Protein AF-A0A433QZW6-F1 (afdb_monomer_lite)

Foldseek 3Di:
DDDPLPDADDDPDPPDDGDHPCNDPVNVVPCPDDDDDPDDPVCVVCCVPCVPVVVLVVCVSVPNDDPVSVVVVVVVPDPDDDPPVVVVVVVVVVD

Radius of gyration: 19.97 Å; chains: 1; bounding box: 53×36×39 Å

Organism: NCBI:txid994334

Secondary structure (DSSP, 8-state):
---TTSPPPPP-STTPPPPPGGGSHHHHHH-------SS-HHHHHHHHHHHHHHHHHHHHHTT---HHHHHHHHHTTSPPPPPPHHHHHHHHTT-

Sequence (95 aa):
MGDFYQLPPVVVEQDSRGIYAFQAILWAASIHLTFVLKEYLLSLLLIAIFVDFIQILNKLHVGQVTKKTEDIMKSLKHPLALPDQRIILSFFESI

pLDDT: mean 78.22, std 14.96, range [45.16, 95.56]

Structure (mmCIF, N/CA/C/O backbone):
data_AF-A0A433QZW6-F1
#
_entry.id   AF-A0A433QZW6-F1
#
loop_
_atom_site.group_PDB
_atom_site.id
_atom_site.type_symbol
_atom_site.label_atom_id
_atom_site.label_alt_id
_atom_site.label_comp_id
_atom_site.label_asym_id
_atom_site.label_entity_id
_atom_site.label_seq_id
_atom_site.pdbx_PDB_ins_code
_atom_site.Cartn_x
_atom_site.Cartn_y
_atom_site.Cartn_z
_atom_site.occupancy
_atom_site.B_iso_or_equiv
_atom_site.auth_seq_id
_atom_site.auth_comp_id
_atom_site.auth_asym_id
_atom_site.auth_atom_id
_atom_site.pdbx_PDB_model_num
ATOM 1 N N . MET A 1 1 ? -2.941 6.498 -14.825 1.00 82.75 1 MET A N 1
ATOM 2 C CA . MET A 1 1 ? -2.812 6.756 -13.372 1.00 82.75 1 MET A CA 1
ATOM 3 C C . MET A 1 1 ? -3.185 5.486 -12.633 1.00 82.75 1 MET A C 1
ATOM 5 O O . MET A 1 1 ? -4.030 4.756 -13.132 1.00 82.75 1 MET A O 1
ATOM 9 N N . GLY A 1 2 ? -2.540 5.206 -11.507 1.00 89.62 2 GLY A N 1
ATOM 10 C CA . GLY A 1 2 ? -2.758 3.996 -10.718 1.00 89.62 2 GLY A CA 1
ATOM 11 C C . GLY A 1 2 ? -2.003 4.076 -9.396 1.00 89.62 2 GLY A C 1
ATOM 12 O O . GLY A 1 2 ? -1.336 5.077 -9.131 1.00 89.62 2 GLY A O 1
ATOM 13 N N . ASP A 1 3 ? -2.113 3.024 -8.595 1.00 91.62 3 ASP A N 1
ATOM 14 C CA . ASP A 1 3 ? -1.535 2.934 -7.259 1.00 91.62 3 ASP A CA 1
ATOM 15 C C . ASP A 1 3 ? -0.838 1.576 -7.087 1.00 91.62 3 ASP A C 1
ATOM 17 O O . ASP A 1 3 ? -1.475 0.525 -7.130 1.00 91.62 3 ASP A O 1
ATOM 21 N N . PHE A 1 4 ? 0.485 1.605 -6.924 1.00 93.25 4 PHE A N 1
ATOM 22 C CA . PHE A 1 4 ? 1.317 0.401 -6.844 1.00 93.25 4 PHE A CA 1
ATOM 23 C C . PHE A 1 4 ? 1.281 -0.294 -5.478 1.00 93.25 4 PHE A C 1
ATOM 25 O O . PHE A 1 4 ? 1.826 -1.386 -5.359 1.00 93.25 4 PHE A O 1
ATOM 32 N N . TYR A 1 5 ? 0.633 0.294 -4.470 1.00 90.25 5 TYR A N 1
ATOM 33 C CA . TYR A 1 5 ? 0.354 -0.386 -3.201 1.00 90.25 5 TYR A CA 1
ATOM 34 C C . TYR A 1 5 ? -0.893 -1.280 -3.267 1.00 90.25 5 TYR A C 1
ATOM 36 O O . TYR A 1 5 ? -1.206 -1.972 -2.299 1.00 90.25 5 TYR A O 1
ATOM 44 N N . GLN A 1 6 ? -1.628 -1.256 -4.383 1.00 90.62 6 GLN A N 1
ATOM 45 C CA . GLN A 1 6 ? -2.749 -2.162 -4.619 1.00 90.62 6 GLN A CA 1
ATOM 46 C C . GLN A 1 6 ? -2.238 -3.526 -5.105 1.00 90.62 6 GLN A C 1
ATOM 48 O O . GLN A 1 6 ? -1.184 -4.004 -4.687 1.00 90.62 6 GLN A O 1
ATOM 53 N N . LEU A 1 7 ? -3.005 -4.209 -5.953 1.00 92.00 7 LEU A N 1
ATOM 54 C CA . LEU A 1 7 ? -2.639 -5.545 -6.398 1.00 92.00 7 LEU A CA 1
ATOM 55 C C . LEU A 1 7 ? -1.391 -5.512 -7.303 1.00 92.00 7 LEU A C 1
ATOM 57 O O . LEU A 1 7 ? -1.327 -4.694 -8.227 1.00 92.00 7 LEU A O 1
ATOM 61 N N . PRO A 1 8 ? -0.421 -6.421 -7.081 1.00 92.44 8 PRO A N 1
ATOM 62 C CA . PRO A 1 8 ? 0.689 -6.627 -8.003 1.00 92.44 8 PRO A CA 1
ATOM 63 C C . PRO A 1 8 ? 0.202 -7.227 -9.334 1.00 92.44 8 PRO A C 1
ATOM 65 O O . PRO A 1 8 ? -0.929 -7.719 -9.423 1.00 92.44 8 PRO A O 1
ATOM 68 N N . PRO A 1 9 ? 1.055 -7.247 -10.376 1.00 91.44 9 PRO A N 1
ATOM 69 C CA . PRO A 1 9 ? 0.763 -7.993 -11.596 1.00 91.44 9 PRO A CA 1
ATOM 70 C C . PRO A 1 9 ? 0.503 -9.476 -11.296 1.00 91.44 9 PRO A C 1
ATOM 72 O O . PRO A 1 9 ? 1.192 -10.093 -10.481 1.00 91.44 9 PRO A O 1
ATOM 75 N N . VAL A 1 10 ? -0.474 -10.054 -11.997 1.00 91.75 10 VAL A N 1
ATOM 76 C CA . VAL A 1 10 ? -0.752 -11.493 -11.935 1.00 91.75 10 VAL A CA 1
ATOM 77 C C . VAL A 1 10 ? 0.387 -12.246 -12.616 1.00 91.75 10 VAL A C 1
ATOM 79 O O . VAL A 1 10 ? 0.714 -11.984 -13.773 1.00 91.75 10 VAL A O 1
ATOM 82 N N . VAL A 1 11 ? 0.984 -13.189 -11.894 1.00 90.94 11 VAL A N 1
ATOM 83 C CA . VAL A 1 11 ? 2.073 -14.035 -12.381 1.00 90.94 11 VAL A CA 1
ATOM 84 C C . VAL A 1 11 ? 1.490 -15.358 -12.873 1.00 90.94 11 VAL A C 1
ATOM 86 O O . VAL A 1 11 ? 0.878 -16.084 -12.095 1.00 90.94 11 VAL A O 1
ATOM 89 N N . VAL A 1 12 ? 1.653 -15.654 -14.165 1.00 84.19 12 VAL A N 1
ATOM 90 C CA . VAL A 1 12 ? 1.086 -16.860 -14.802 1.00 84.19 12 VAL A CA 1
ATOM 91 C C . VAL A 1 12 ? 2.051 -18.051 -14.734 1.00 84.19 12 VAL A C 1
ATOM 93 O O . VAL A 1 12 ? 1.614 -19.196 -14.659 1.00 84.19 12 VAL A O 1
ATOM 96 N N . GLU A 1 13 ? 3.361 -17.799 -14.708 1.00 87.69 13 GLU A N 1
ATOM 97 C CA . GLU A 1 13 ? 4.397 -18.835 -14.633 1.00 87.69 13 GLU A CA 1
ATOM 98 C C . GLU A 1 13 ? 4.914 -18.992 -13.198 1.00 87.69 13 GLU A C 1
ATOM 100 O O . GLU A 1 13 ? 5.360 -18.012 -12.597 1.00 87.69 13 GLU A O 1
ATOM 105 N N . GLN A 1 14 ? 4.897 -20.224 -12.672 1.00 72.19 14 GLN A N 1
ATOM 106 C CA . GLN A 1 14 ? 5.177 -20.534 -11.258 1.00 72.19 14 GLN A CA 1
ATOM 107 C C . GLN A 1 14 ? 6.565 -20.088 -10.758 1.00 72.19 14 GLN A C 1
ATOM 109 O O . GLN A 1 14 ? 6.701 -19.821 -9.567 1.00 72.19 14 GLN A O 1
ATOM 114 N N . ASP A 1 15 ? 7.550 -19.934 -11.649 1.00 71.94 15 ASP A N 1
ATOM 115 C CA . ASP A 1 15 ? 8.928 -19.550 -11.298 1.00 71.94 15 ASP A CA 1
ATOM 116 C C . ASP A 1 15 ? 9.310 -18.118 -11.711 1.00 71.94 15 ASP A C 1
ATOM 118 O O . ASP A 1 15 ? 10.451 -17.686 -11.523 1.00 71.94 15 ASP A O 1
ATOM 122 N N . SER A 1 16 ? 8.370 -17.343 -12.259 1.00 77.56 16 SER A N 1
ATOM 123 C CA . SER A 1 16 ? 8.633 -15.949 -12.626 1.00 77.56 16 SER A CA 1
ATOM 124 C C . SER A 1 16 ? 8.305 -14.994 -11.475 1.00 77.56 16 SER A C 1
ATOM 126 O O . SER A 1 16 ? 7.373 -15.196 -10.69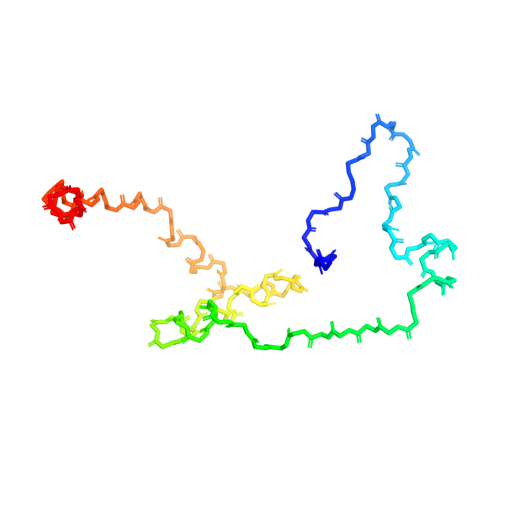7 1.00 77.56 16 SER A O 1
ATOM 128 N N . ARG A 1 17 ? 9.079 -13.913 -11.342 1.00 80.75 17 ARG A N 1
ATOM 129 C CA . ARG A 1 17 ? 8.720 -12.806 -10.447 1.00 80.75 17 ARG A CA 1
ATOM 130 C C . ARG A 1 17 ? 7.859 -11.826 -11.231 1.00 80.75 17 ARG A C 1
ATOM 132 O O . ARG A 1 17 ? 8.258 -11.399 -12.310 1.00 80.75 17 ARG A O 1
ATOM 139 N N . GLY A 1 18 ? 6.714 -11.437 -10.675 1.00 83.50 18 GLY A N 1
ATOM 140 C CA . GLY A 1 18 ? 5.913 -10.350 -11.229 1.00 83.50 18 GLY A CA 1
ATOM 141 C C . GLY A 1 18 ? 6.730 -9.060 -11.259 1.00 83.50 18 GLY A C 1
ATOM 142 O O . GLY A 1 18 ? 7.221 -8.615 -10.223 1.00 83.50 18 GLY A O 1
ATOM 143 N N . ILE A 1 19 ? 6.901 -8.485 -12.448 1.00 89.38 19 ILE A N 1
ATOM 144 C CA . ILE A 1 19 ? 7.618 -7.223 -12.646 1.00 89.38 19 ILE A CA 1
ATOM 145 C C . ILE A 1 19 ? 6.586 -6.099 -12.670 1.00 89.38 19 ILE A C 1
ATOM 147 O O . ILE A 1 19 ? 5.671 -6.103 -13.493 1.00 89.38 19 ILE A O 1
ATOM 151 N N . TYR A 1 20 ? 6.727 -5.124 -11.777 1.00 93.44 20 TYR A N 1
ATOM 152 C CA . TYR A 1 20 ? 5.875 -3.940 -11.784 1.00 93.44 20 TYR A CA 1
ATOM 153 C C . TYR A 1 20 ? 6.167 -3.058 -12.999 1.00 93.44 20 TYR A C 1
ATOM 155 O O . TYR A 1 20 ? 7.309 -2.933 -13.440 1.00 93.44 20 TYR A O 1
ATOM 163 N N . ALA A 1 21 ? 5.144 -2.356 -13.492 1.00 92.88 21 ALA A N 1
ATOM 164 C CA . ALA A 1 21 ? 5.270 -1.486 -14.662 1.00 92.88 21 ALA A CA 1
ATOM 165 C C . ALA A 1 21 ? 6.380 -0.427 -14.514 1.00 92.88 21 ALA A C 1
ATOM 167 O O . ALA A 1 21 ? 7.114 -0.177 -15.467 1.00 92.88 21 ALA A O 1
ATOM 168 N N . PHE A 1 22 ? 6.562 0.135 -13.312 1.00 93.06 22 PHE A N 1
ATOM 169 C CA . PHE A 1 22 ? 7.597 1.141 -13.044 1.00 93.06 22 PHE A CA 1
ATOM 170 C C . PHE A 1 22 ? 9.037 0.611 -13.136 1.00 93.06 22 PHE A C 1
ATOM 172 O O . PHE A 1 22 ? 9.976 1.401 -13.150 1.00 93.06 22 PHE A O 1
ATOM 179 N N . GLN A 1 23 ? 9.225 -0.710 -13.189 1.00 92.94 23 GLN A N 1
ATOM 180 C CA . GLN A 1 23 ? 10.538 -1.344 -13.320 1.00 92.94 23 GLN A CA 1
ATOM 181 C C . GLN A 1 23 ? 10.950 -1.547 -14.788 1.00 92.94 23 GLN A C 1
ATOM 183 O O . GLN A 1 23 ? 12.100 -1.887 -15.057 1.00 92.94 23 GLN A O 1
ATOM 188 N N . ALA A 1 24 ? 10.040 -1.355 -15.748 1.00 92.56 24 ALA A N 1
ATOM 189 C CA . ALA A 1 24 ? 10.353 -1.496 -17.164 1.00 92.56 24 ALA A CA 1
ATOM 190 C C . ALA A 1 24 ? 11.259 -0.353 -17.653 1.00 92.56 24 ALA A C 1
ATOM 192 O O . ALA A 1 24 ? 11.016 0.815 -17.357 1.00 92.56 24 ALA A O 1
ATOM 193 N N . ILE A 1 25 ? 12.251 -0.669 -18.493 1.00 94.62 25 ILE A N 1
ATOM 194 C CA . ILE A 1 25 ? 13.154 0.334 -19.096 1.00 94.62 25 ILE A CA 1
ATOM 195 C C . ILE A 1 25 ? 12.353 1.411 -19.844 1.00 94.62 25 ILE A C 1
ATOM 197 O O . ILE A 1 25 ? 12.630 2.603 -19.719 1.00 94.62 25 ILE A O 1
ATOM 201 N N . LEU A 1 26 ? 11.311 0.994 -20.572 1.00 95.19 26 LEU A N 1
ATOM 202 C CA . LEU A 1 26 ? 10.422 1.900 -21.301 1.00 95.19 26 LEU A CA 1
ATOM 203 C C . LEU A 1 26 ? 9.682 2.872 -20.374 1.00 95.19 26 LEU A C 1
ATOM 205 O O . LEU A 1 26 ? 9.477 4.021 -20.747 1.00 95.19 26 LEU A O 1
ATOM 209 N N . TRP A 1 27 ? 9.330 2.454 -19.155 1.00 93.75 27 TRP A N 1
ATOM 210 C CA . TRP A 1 27 ? 8.680 3.341 -18.192 1.00 93.75 27 TRP A CA 1
ATOM 211 C C . TRP A 1 27 ? 9.595 4.508 -17.820 1.00 93.75 27 TRP A C 1
ATOM 213 O O . TRP A 1 27 ? 9.184 5.662 -17.910 1.00 93.75 27 TRP A O 1
ATOM 223 N N . ALA A 1 28 ? 10.853 4.222 -17.477 1.00 92.25 28 ALA A N 1
ATOM 224 C CA . ALA A 1 28 ? 11.839 5.250 -17.147 1.00 92.25 28 ALA A CA 1
ATOM 225 C C . ALA A 1 28 ? 12.157 6.168 -18.342 1.00 92.25 28 ALA A C 1
ATOM 227 O O . ALA A 1 28 ? 12.397 7.360 -18.160 1.00 92.25 28 ALA A O 1
ATOM 228 N N . ALA A 1 29 ? 12.131 5.626 -19.563 1.00 95.56 29 ALA A N 1
ATOM 229 C CA . ALA A 1 29 ? 12.382 6.393 -20.778 1.00 95.56 29 ALA A CA 1
ATOM 230 C C . ALA A 1 29 ? 11.207 7.297 -21.192 1.00 95.56 29 ALA A C 1
ATOM 232 O O . ALA A 1 29 ? 11.435 8.279 -21.890 1.00 95.56 29 ALA A O 1
ATOM 233 N N . SER A 1 30 ? 9.968 6.966 -20.812 1.00 95.56 30 SER A N 1
ATOM 234 C CA . SER A 1 30 ? 8.757 7.656 -21.292 1.00 95.56 30 SER A CA 1
ATOM 235 C C . SER A 1 30 ? 8.026 8.482 -20.230 1.00 95.56 30 SER A C 1
ATOM 237 O O . SER A 1 30 ? 7.290 9.405 -20.576 1.00 95.56 30 SER A O 1
ATOM 239 N N . ILE A 1 31 ? 8.192 8.172 -18.942 1.00 92.25 31 ILE A N 1
ATOM 240 C CA . ILE A 1 31 ? 7.515 8.877 -17.847 1.00 92.25 31 ILE A CA 1
ATOM 241 C C . ILE A 1 31 ? 8.490 9.856 -17.192 1.00 92.25 31 ILE A C 1
ATOM 243 O O . ILE A 1 31 ? 9.251 9.504 -16.296 1.00 92.25 31 ILE A O 1
ATOM 247 N N . HIS A 1 32 ? 8.448 11.114 -17.630 1.00 92.69 32 HIS A N 1
ATOM 248 C CA . HIS A 1 32 ? 9.340 12.170 -17.129 1.00 92.69 32 HIS A CA 1
ATOM 249 C C . HIS A 1 32 ? 8.780 12.951 -15.935 1.00 92.69 32 HIS A C 1
ATOM 251 O O . HIS A 1 32 ? 9.513 13.685 -15.277 1.00 92.69 32 HIS A O 1
ATOM 257 N N . LEU A 1 33 ? 7.483 12.815 -15.656 1.00 93.81 33 LEU A N 1
ATOM 258 C CA . LEU A 1 33 ? 6.805 13.555 -14.601 1.00 93.81 33 LEU A CA 1
ATOM 259 C C . LEU A 1 33 ? 5.824 12.647 -13.870 1.00 93.81 33 LEU A C 1
ATOM 261 O O . LEU A 1 33 ? 5.061 11.909 -14.490 1.00 93.81 33 LEU A O 1
ATOM 265 N N . THR A 1 34 ? 5.844 12.715 -12.542 1.00 92.00 34 THR A N 1
ATOM 266 C CA . THR A 1 34 ? 4.931 11.969 -11.675 1.00 92.00 34 THR A CA 1
ATOM 267 C C . THR A 1 34 ? 4.250 12.941 -10.726 1.00 92.00 34 THR A C 1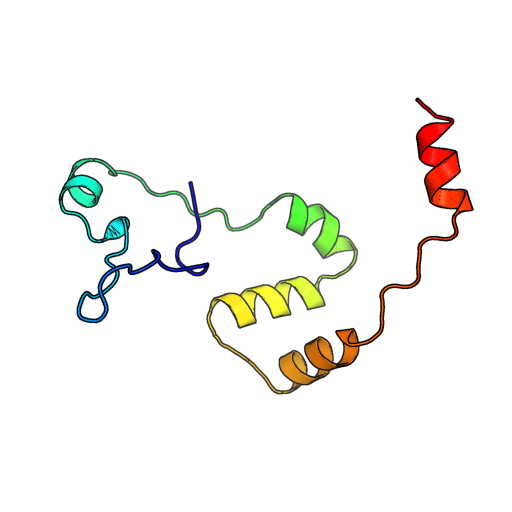
ATOM 269 O O . THR A 1 34 ? 4.913 13.723 -10.048 1.00 92.00 34 THR A O 1
ATOM 272 N N . PHE A 1 35 ? 2.924 12.869 -10.663 1.00 90.69 35 PHE A N 1
ATOM 273 C CA . PHE A 1 35 ? 2.119 13.626 -9.713 1.00 90.69 35 PHE A CA 1
ATOM 274 C C . PHE A 1 35 ? 1.547 12.679 -8.664 1.00 90.69 35 PHE A C 1
ATOM 276 O O . PHE A 1 35 ? 1.038 11.611 -9.002 1.00 90.69 35 PHE A O 1
ATOM 283 N N . VAL A 1 36 ? 1.602 13.094 -7.400 1.00 87.44 36 VAL A N 1
ATOM 284 C CA . VAL A 1 36 ? 1.004 12.364 -6.279 1.00 87.44 36 VAL A CA 1
ATOM 285 C C . VAL A 1 36 ? -0.195 13.153 -5.779 1.00 87.44 36 VAL A C 1
ATOM 287 O O . VAL A 1 36 ? -0.056 14.293 -5.333 1.00 87.44 36 VAL A O 1
ATOM 290 N N . LEU A 1 37 ? -1.373 12.540 -5.844 1.00 84.12 37 LEU A N 1
ATOM 291 C CA . LEU A 1 37 ? -2.589 13.104 -5.272 1.00 84.12 37 LEU A CA 1
ATOM 292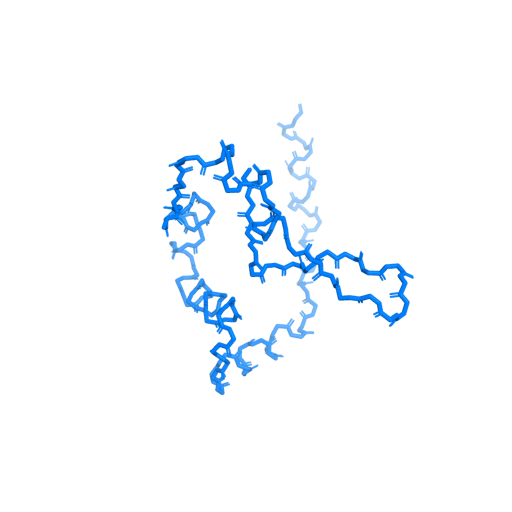 C C . LEU A 1 37 ? -2.585 12.838 -3.762 1.00 84.12 37 LEU A C 1
ATOM 294 O O . LEU A 1 37 ? -2.637 11.687 -3.339 1.00 84.12 37 LEU A O 1
ATOM 298 N N . LYS A 1 38 ? -2.488 13.899 -2.954 1.00 75.44 38 LYS A N 1
ATOM 299 C CA . LYS A 1 38 ? -2.499 13.803 -1.481 1.00 75.44 38 LYS A CA 1
ATOM 300 C C . LYS A 1 38 ? -3.909 13.832 -0.892 1.00 75.44 38 LYS A C 1
ATOM 302 O O . LYS A 1 38 ? -4.157 13.212 0.134 1.00 75.44 38 LYS A O 1
ATOM 307 N N . GLU A 1 39 ? -4.825 14.528 -1.557 1.00 69.19 39 GLU A N 1
ATOM 308 C CA . GLU A 1 39 ? -6.217 14.688 -1.145 1.00 69.19 39 GLU A CA 1
ATOM 309 C C . GLU A 1 39 ? -7.112 14.367 -2.343 1.00 69.19 39 GLU A C 1
ATOM 311 O O . GLU A 1 39 ? -6.886 14.868 -3.445 1.00 69.19 39 GLU A O 1
ATOM 316 N N . TYR A 1 40 ? -8.101 13.495 -2.153 1.00 62.41 40 TYR A N 1
ATOM 317 C CA . TYR A 1 40 ? -9.042 13.105 -3.202 1.00 62.41 40 TYR A CA 1
ATOM 318 C C . TYR A 1 40 ? -10.485 13.368 -2.757 1.00 62.41 40 TYR A C 1
ATOM 320 O O . TYR A 1 40 ? -10.800 13.332 -1.573 1.00 62.41 40 TYR A O 1
ATOM 328 N N . LEU A 1 41 ? -11.377 13.652 -3.710 1.00 56.62 41 LEU A N 1
ATOM 329 C CA . LEU A 1 41 ? -12.769 14.060 -3.457 1.00 56.62 41 LEU A CA 1
ATOM 330 C C . LEU A 1 41 ? -13.577 13.050 -2.626 1.00 56.62 41 LEU A C 1
ATOM 332 O O . LEU A 1 41 ? -14.383 13.456 -1.793 1.00 56.62 41 LEU A O 1
ATOM 336 N N . LEU A 1 42 ? -13.325 11.747 -2.796 1.00 56.28 42 LEU A N 1
ATOM 337 C CA . LEU A 1 42 ? -13.935 10.709 -1.959 1.00 56.28 42 LEU A CA 1
ATOM 338 C C . LEU A 1 42 ? -13.484 10.849 -0.492 1.00 56.28 42 LEU A C 1
ATOM 340 O O . LEU A 1 42 ? -14.311 10.704 0.401 1.00 56.28 42 LEU A O 1
ATOM 344 N N . SER A 1 43 ? -12.228 11.237 -0.235 1.00 52.09 43 SER A N 1
ATOM 345 C CA . SER A 1 43 ? -11.786 11.656 1.098 1.00 52.09 43 SER A CA 1
ATOM 346 C C . SER A 1 43 ? -12.486 12.925 1.543 1.00 52.09 43 SER A C 1
ATOM 348 O O . SER A 1 43 ? -12.936 12.955 2.660 1.00 52.09 43 SER A O 1
ATOM 350 N N . LEU A 1 44 ? -12.658 13.968 0.734 1.00 52.94 44 LEU A N 1
ATOM 351 C CA . LEU A 1 44 ? -13.361 15.175 1.208 1.00 52.94 44 LEU A CA 1
ATOM 352 C C . LEU A 1 44 ? -14.810 14.890 1.648 1.00 52.94 44 LEU A C 1
ATOM 354 O O . LEU A 1 44 ? -15.254 15.416 2.667 1.00 52.94 44 LEU A O 1
ATOM 358 N N . LEU A 1 45 ? -15.516 14.007 0.933 1.00 53.19 45 LEU A N 1
ATOM 359 C CA . LEU A 1 45 ? -16.886 13.609 1.271 1.00 53.19 45 LEU A CA 1
ATOM 360 C C . LEU A 1 45 ? -16.945 12.629 2.462 1.00 53.19 45 LEU A C 1
ATOM 362 O O . LEU A 1 45 ? -17.845 12.720 3.291 1.00 53.19 45 LEU A O 1
ATOM 366 N N . LEU A 1 46 ? -15.973 11.712 2.575 1.00 52.62 46 LEU A N 1
ATOM 367 C CA . LEU A 1 46 ? -15.894 10.726 3.660 1.00 52.62 46 LEU A CA 1
ATOM 368 C C . LEU A 1 46 ? -15.155 11.233 4.909 1.00 52.62 46 LEU A C 1
ATOM 370 O O . LEU A 1 46 ? -15.469 10.765 5.989 1.00 52.62 46 LEU A O 1
ATOM 374 N N . ILE A 1 47 ? -14.218 12.182 4.820 1.00 52.59 47 ILE A N 1
ATOM 375 C CA . ILE A 1 47 ? -13.477 12.802 5.943 1.00 52.59 47 ILE A CA 1
ATOM 376 C C . ILE A 1 47 ? -14.475 13.512 6.846 1.00 52.59 47 ILE A C 1
ATOM 378 O O . ILE A 1 47 ? -14.397 13.352 8.056 1.00 52.59 47 ILE A O 1
ATOM 382 N N . ALA A 1 48 ? -15.449 14.232 6.283 1.00 53.91 48 ALA A N 1
ATOM 383 C CA . ALA A 1 48 ? -16.475 14.906 7.077 1.00 53.91 48 ALA A CA 1
ATOM 384 C C . ALA A 1 48 ? -17.298 13.938 7.955 1.00 53.91 48 ALA A C 1
ATOM 386 O O . ALA A 1 48 ? -17.870 14.363 8.954 1.00 53.91 48 ALA A O 1
ATOM 387 N N . ILE A 1 49 ? -17.340 12.646 7.603 1.00 58.62 49 ILE A N 1
ATOM 388 C CA . ILE A 1 49 ? -18.184 11.634 8.253 1.00 58.62 49 ILE A CA 1
ATOM 389 C C . ILE A 1 49 ? -17.340 10.572 8.999 1.00 58.62 49 ILE A C 1
ATOM 391 O O . ILE A 1 49 ? -17.775 10.032 10.012 1.00 58.62 49 ILE A O 1
ATOM 395 N N . PHE A 1 50 ? -16.112 10.291 8.546 1.00 67.88 50 PHE A N 1
ATOM 396 C CA . PHE A 1 50 ? -15.295 9.131 8.926 1.00 67.88 50 PHE A CA 1
ATOM 397 C C . PHE A 1 50 ? -13.771 9.402 8.882 1.00 67.88 50 PHE A C 1
ATOM 399 O O . PHE A 1 50 ? -13.006 8.586 8.359 1.00 67.88 50 PHE A O 1
ATOM 406 N N . VAL A 1 51 ? -13.296 10.524 9.445 1.00 68.31 51 VAL A N 1
ATOM 407 C CA . VAL A 1 51 ? -11.849 10.858 9.553 1.00 68.31 51 VAL A CA 1
ATOM 408 C C . VAL A 1 51 ? -11.003 9.662 10.017 1.00 68.31 51 VAL A C 1
ATOM 410 O O . VAL A 1 51 ? -9.964 9.354 9.428 1.00 68.31 51 VAL A O 1
ATOM 413 N N . ASP A 1 52 ? -11.471 8.957 11.047 1.00 73.50 52 ASP A N 1
ATOM 414 C CA . ASP A 1 52 ? -10.761 7.826 11.648 1.00 73.50 52 ASP A CA 1
ATOM 415 C C . ASP A 1 52 ? -10.604 6.641 10.685 1.00 73.50 52 ASP A C 1
ATOM 417 O O . ASP A 1 52 ? -9.590 5.941 10.716 1.00 73.50 52 ASP A O 1
ATOM 421 N N . PHE A 1 53 ? -11.572 6.432 9.790 1.00 76.94 53 PHE A N 1
ATOM 422 C CA . PHE A 1 53 ? -11.542 5.329 8.835 1.00 76.94 53 PHE A CA 1
ATOM 423 C C . PHE A 1 53 ? -10.502 5.557 7.736 1.00 76.94 53 PHE A C 1
ATOM 425 O O . PHE A 1 53 ? -9.768 4.644 7.368 1.00 76.94 53 PHE A O 1
ATOM 432 N N . ILE A 1 54 ? -10.353 6.794 7.264 1.00 79.38 54 ILE A N 1
ATOM 433 C CA . ILE A 1 54 ? -9.351 7.129 6.241 1.00 79.38 54 ILE A CA 1
ATOM 434 C C . ILE A 1 54 ? -7.935 6.981 6.794 1.00 79.38 54 ILE A C 1
ATOM 436 O O . ILE A 1 54 ? -7.050 6.463 6.113 1.00 79.38 54 ILE A O 1
ATOM 440 N N . GLN A 1 55 ? -7.714 7.361 8.054 1.00 80.31 55 GLN A N 1
ATOM 441 C CA . GLN A 1 55 ? -6.428 7.124 8.712 1.00 80.31 55 GLN A CA 1
ATOM 442 C C . GLN A 1 55 ? -6.107 5.631 8.834 1.00 80.31 55 GLN A C 1
ATOM 444 O O . GLN A 1 55 ? -4.946 5.242 8.704 1.00 80.31 55 GLN A O 1
ATOM 449 N N . ILE A 1 56 ? -7.120 4.797 9.073 1.00 84.75 56 ILE A N 1
ATOM 450 C CA . ILE A 1 56 ? -6.984 3.339 9.099 1.00 84.75 56 ILE A CA 1
ATOM 451 C C 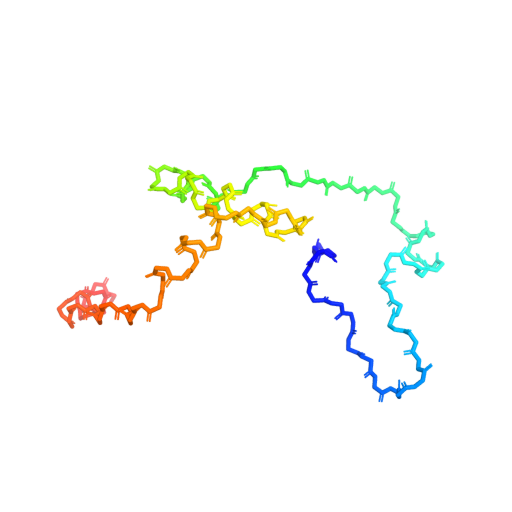. ILE A 1 56 ? -6.607 2.807 7.715 1.00 84.75 56 ILE A C 1
ATOM 453 O O . ILE A 1 56 ? -5.632 2.067 7.608 1.00 84.75 56 ILE A O 1
ATOM 457 N N . LEU A 1 57 ? -7.302 3.230 6.657 1.00 85.25 57 LEU A N 1
ATOM 458 C CA . LEU A 1 57 ? -6.995 2.813 5.286 1.00 85.25 57 LEU A CA 1
ATOM 459 C C . LEU A 1 57 ? -5.585 3.234 4.853 1.00 85.25 57 LEU A C 1
ATOM 461 O O . LEU A 1 57 ? -4.854 2.417 4.302 1.00 85.25 57 LEU A O 1
ATOM 465 N N . ASN A 1 58 ? -5.158 4.458 5.170 1.00 85.06 58 ASN A N 1
ATOM 466 C CA . ASN A 1 58 ? -3.803 4.925 4.862 1.00 85.06 58 ASN A CA 1
ATOM 467 C C . ASN A 1 58 ? -2.728 4.124 5.610 1.00 85.06 58 ASN A C 1
ATOM 469 O O . ASN A 1 58 ? -1.668 3.850 5.057 1.00 85.06 58 ASN A O 1
ATOM 473 N N . LYS A 1 59 ? -2.996 3.716 6.857 1.00 85.81 59 LYS A N 1
ATOM 474 C CA . LYS A 1 59 ? -2.096 2.840 7.620 1.00 85.81 59 LYS A CA 1
ATOM 475 C C . LYS A 1 59 ? -2.031 1.436 7.028 1.00 85.81 59 LYS A C 1
ATOM 477 O O . LYS A 1 59 ? -0.938 0.892 6.905 1.00 85.81 59 LYS A O 1
ATOM 482 N N . LEU A 1 60 ? -3.172 0.872 6.625 1.00 88.12 60 LEU A N 1
ATOM 483 C CA . LEU A 1 60 ? -3.237 -0.423 5.938 1.00 88.12 60 LEU A CA 1
ATOM 484 C C . LEU A 1 60 ? -2.471 -0.394 4.612 1.00 88.12 60 LEU A C 1
ATOM 486 O O . LEU A 1 60 ? -1.702 -1.308 4.335 1.00 88.12 60 LEU A O 1
ATOM 490 N N . HIS A 1 61 ? -2.625 0.682 3.843 1.00 88.38 61 HIS A N 1
ATOM 491 C CA . HIS A 1 61 ? -1.972 0.891 2.553 1.00 88.38 61 HIS A CA 1
ATOM 492 C C . HIS A 1 61 ? -0.438 0.808 2.629 1.00 88.38 61 HIS A C 1
ATOM 494 O O . HIS A 1 61 ? 0.193 0.271 1.727 1.00 88.38 61 HIS A O 1
ATOM 500 N N . VAL A 1 62 ? 0.166 1.262 3.734 1.00 89.62 62 VAL A N 1
ATOM 501 C CA . VAL A 1 62 ? 1.621 1.165 3.970 1.00 89.62 62 VAL A CA 1
ATOM 502 C C . VAL A 1 62 ? 2.025 -0.002 4.885 1.00 89.62 62 VAL A C 1
ATOM 504 O O . VAL A 1 62 ? 3.166 -0.066 5.339 1.00 89.62 62 VAL A O 1
ATOM 507 N N . GLY A 1 63 ? 1.100 -0.913 5.207 1.00 88.88 63 GLY A N 1
ATOM 508 C CA . GLY A 1 63 ? 1.357 -2.085 6.053 1.00 88.88 63 GLY A CA 1
ATOM 509 C C . GLY A 1 63 ? 1.514 -1.799 7.555 1.00 88.88 63 GLY A C 1
ATOM 510 O O . GLY A 1 63 ? 1.968 -2.660 8.305 1.00 88.88 63 GLY A O 1
ATOM 511 N N . GLN A 1 64 ? 1.133 -0.615 8.036 1.00 90.31 64 GLN A N 1
ATOM 5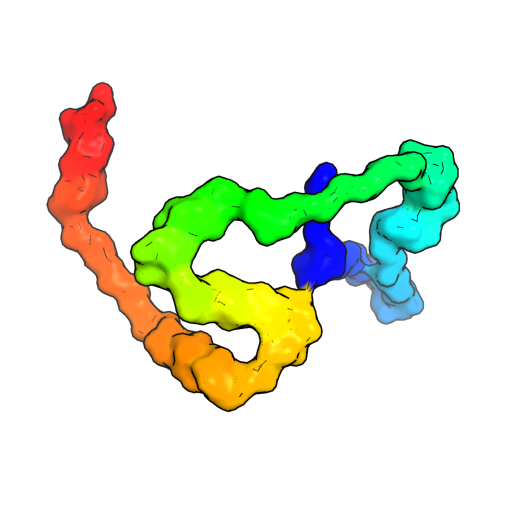12 C CA . GLN A 1 64 ? 1.236 -0.216 9.445 1.00 90.31 64 GLN A CA 1
ATOM 513 C C . GLN A 1 64 ? -0.009 -0.613 10.251 1.00 90.31 64 GLN A C 1
ATOM 515 O O . GLN A 1 64 ? -0.792 0.229 10.698 1.00 90.31 64 GLN A O 1
ATOM 520 N N . VAL A 1 65 ? -0.201 -1.914 10.466 1.00 87.38 65 VAL A N 1
ATOM 521 C CA . VAL A 1 65 ? -1.359 -2.425 11.214 1.00 87.38 65 VAL A CA 1
ATOM 522 C C . VAL A 1 65 ? -1.119 -2.320 12.720 1.00 87.38 65 VAL A C 1
ATOM 524 O O . VAL A 1 65 ? -0.267 -3.002 13.282 1.00 87.38 65 VAL A O 1
ATOM 527 N N . THR A 1 66 ? -1.889 -1.468 13.397 1.00 88.75 66 THR A N 1
ATOM 528 C CA . THR A 1 66 ? -1.901 -1.396 14.868 1.00 88.75 66 THR A CA 1
ATOM 529 C C . THR A 1 66 ? -3.034 -2.238 15.449 1.00 88.75 66 THR A C 1
ATOM 531 O O . THR A 1 66 ? -4.033 -2.482 14.775 1.00 88.75 66 THR A O 1
ATOM 534 N N . LYS A 1 67 ? -2.956 -2.580 16.741 1.00 89.19 67 LYS A N 1
ATOM 535 C CA . LYS A 1 67 ? -4.046 -3.273 17.451 1.00 89.19 67 LYS A CA 1
ATOM 536 C C . LYS A 1 67 ? -5.399 -2.551 17.326 1.00 89.19 67 LYS A C 1
ATOM 538 O O . LYS A 1 67 ? -6.403 -3.175 17.019 1.00 89.19 67 LYS A O 1
ATOM 543 N N . LYS A 1 68 ? -5.407 -1.214 17.437 1.00 84.62 68 LYS A N 1
ATOM 544 C CA . LYS A 1 68 ? -6.611 -0.387 17.206 1.00 84.62 68 LYS A CA 1
ATOM 545 C C . LYS A 1 68 ? -7.191 -0.590 15.797 1.00 84.62 68 LYS A C 1
ATOM 547 O O . LYS A 1 68 ? -8.404 -0.631 15.636 1.00 84.62 68 LYS A O 1
ATOM 552 N N . THR A 1 69 ? -6.329 -0.694 14.786 1.00 84.94 69 THR A N 1
ATOM 553 C CA . THR A 1 69 ? -6.734 -0.910 13.386 1.00 84.94 69 THR A CA 1
ATOM 554 C C . THR A 1 69 ? -7.375 -2.288 13.224 1.00 84.94 69 THR A C 1
ATOM 556 O O . THR A 1 69 ? -8.441 -2.406 12.629 1.00 84.94 69 THR A O 1
ATOM 559 N N . GLU A 1 70 ? -6.763 -3.317 13.811 1.00 88.75 70 GLU A N 1
ATOM 560 C CA . GLU A 1 70 ? -7.281 -4.686 13.810 1.00 88.75 70 GLU A CA 1
ATOM 561 C C . GLU A 1 70 ? -8.650 -4.790 14.501 1.00 88.75 70 GLU A C 1
ATOM 563 O O . GLU A 1 70 ? -9.578 -5.371 13.939 1.00 88.75 70 GLU A O 1
ATOM 568 N N . ASP A 1 71 ? -8.796 -4.192 15.685 1.00 88.38 71 ASP A N 1
ATOM 569 C CA . ASP A 1 71 ? -10.042 -4.217 16.459 1.00 88.38 71 ASP A CA 1
ATOM 570 C C . ASP A 1 71 ? -11.200 -3.552 15.694 1.00 88.38 71 ASP A C 1
ATOM 572 O O . ASP A 1 71 ? -12.315 -4.079 15.668 1.00 88.38 71 ASP A O 1
ATOM 576 N N . ILE A 1 72 ? -10.931 -2.431 15.014 1.00 83.81 72 ILE A N 1
ATOM 577 C CA . ILE A 1 72 ? -11.923 -1.742 14.179 1.00 83.81 72 ILE A CA 1
ATOM 578 C C . ILE A 1 72 ? -12.277 -2.581 12.951 1.00 83.81 72 ILE A C 1
ATOM 580 O O . ILE A 1 72 ? -13.452 -2.756 12.658 1.00 83.81 72 ILE A O 1
ATOM 584 N N . MET A 1 73 ? -11.305 -3.171 12.255 1.00 84.56 73 MET A N 1
ATOM 585 C CA . MET A 1 73 ? -11.611 -4.030 11.105 1.00 84.56 73 MET A CA 1
ATOM 586 C C . MET A 1 73 ? -12.426 -5.267 11.512 1.00 84.56 73 MET A C 1
ATOM 588 O O . MET A 1 73 ? -13.336 -5.674 10.792 1.00 84.56 73 MET A O 1
ATOM 592 N N . LYS A 1 74 ? -12.169 -5.838 12.695 1.00 87.94 74 LYS A N 1
ATOM 593 C CA . LYS A 1 74 ? -12.959 -6.952 13.245 1.00 87.94 74 LYS A CA 1
ATOM 594 C C . LYS A 1 74 ? -14.381 -6.554 13.634 1.00 87.94 74 LYS A C 1
ATOM 596 O O . LYS A 1 74 ? -15.264 -7.415 13.618 1.00 87.94 74 LYS A O 1
ATOM 601 N N . SER A 1 75 ? -14.629 -5.294 13.993 1.00 84.69 75 SER A N 1
ATOM 602 C CA . SER A 1 75 ? -15.983 -4.826 14.313 1.00 84.69 75 SER A CA 1
ATOM 603 C C . SER A 1 75 ? -16.874 -4.729 13.067 1.00 84.69 75 SER A C 1
ATOM 605 O O . SER A 1 75 ? -18.090 -4.865 13.182 1.00 84.69 75 S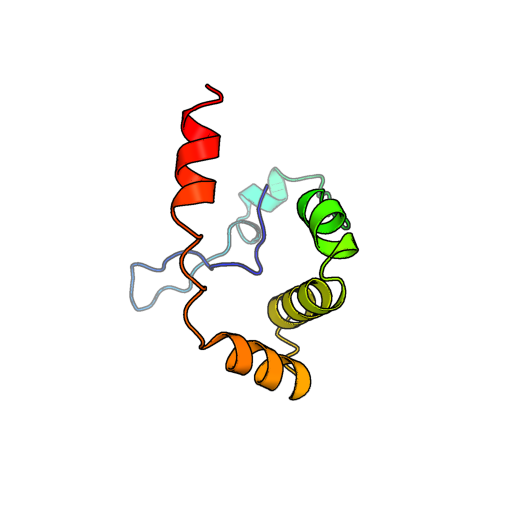ER A O 1
ATOM 607 N N . LEU A 1 76 ? -16.283 -4.635 11.869 1.00 82.81 76 LEU A N 1
ATOM 608 C CA . LEU A 1 76 ? -16.986 -4.618 10.577 1.00 82.81 76 LEU A CA 1
ATOM 609 C C . LEU A 1 76 ? -17.516 -5.993 10.125 1.00 82.81 76 LEU A C 1
ATOM 611 O O . LEU A 1 76 ? -18.045 -6.118 9.027 1.00 82.81 76 LEU A O 1
ATOM 615 N N . LYS A 1 77 ? -17.400 -7.036 10.956 1.00 83.69 77 LYS A N 1
ATOM 616 C CA . LYS A 1 77 ? -17.906 -8.392 10.664 1.00 83.69 77 LYS A CA 1
ATOM 617 C C . LYS A 1 77 ? -19.432 -8.487 10.565 1.00 83.69 77 LYS A C 1
ATOM 619 O O . LYS A 1 77 ? -19.956 -9.515 10.140 1.00 83.69 77 LYS A O 1
ATOM 624 N N . HIS A 1 78 ? -20.144 -7.480 11.065 1.00 78.75 78 HIS A N 1
ATOM 625 C CA . HIS A 1 78 ? -21.597 -7.486 11.056 1.00 78.75 78 HIS A CA 1
ATOM 626 C C . HIS A 1 78 ? -22.103 -7.231 9.634 1.00 78.75 78 HIS A C 1
ATOM 628 O O . HIS A 1 78 ? -21.555 -6.368 8.946 1.00 78.75 78 HIS A O 1
ATOM 634 N N . PRO A 1 79 ? -23.134 -7.965 9.180 1.00 78.12 79 PRO A N 1
ATOM 635 C CA . PRO A 1 79 ? -23.737 -7.688 7.889 1.00 78.12 79 PRO A CA 1
ATOM 636 C C . PRO A 1 79 ? -24.192 -6.231 7.862 1.00 78.12 79 PRO A C 1
ATOM 638 O O . PRO A 1 79 ? -24.727 -5.721 8.851 1.00 78.12 79 PRO A O 1
ATOM 641 N N . LEU A 1 80 ? -23.980 -5.569 6.725 1.00 76.38 80 LEU A N 1
ATOM 642 C CA . LEU A 1 80 ? -24.589 -4.269 6.491 1.00 76.38 80 LEU A CA 1
ATOM 643 C C . LEU A 1 80 ? -26.093 -4.437 6.698 1.00 76.38 80 LEU A C 1
ATOM 645 O O . LEU A 1 80 ? -26.694 -5.359 6.139 1.00 76.38 80 LEU A O 1
ATOM 649 N N . ALA A 1 81 ? -26.686 -3.582 7.532 1.00 71.38 81 ALA A N 1
ATOM 650 C CA . ALA A 1 81 ? -28.132 -3.528 7.634 1.00 71.38 81 ALA A CA 1
ATOM 651 C C . ALA A 1 81 ? -28.667 -3.343 6.211 1.00 71.38 81 ALA A C 1
ATOM 653 O O . ALA A 1 81 ? -28.244 -2.416 5.514 1.00 71.38 81 ALA A O 1
ATOM 654 N N . LEU A 1 82 ? -29.522 -4.265 5.758 1.00 64.19 82 LEU A N 1
ATOM 655 C CA . LEU A 1 82 ? -30.188 -4.101 4.473 1.00 64.19 82 LEU A CA 1
ATOM 656 C C . LEU A 1 82 ? -30.843 -2.716 4.494 1.00 64.19 82 LEU A C 1
ATOM 658 O O . LEU A 1 82 ? -31.508 -2.399 5.487 1.00 64.19 82 LEU A O 1
ATOM 662 N N . PRO A 1 83 ? -30.636 -1.879 3.463 1.00 60.28 83 PRO A N 1
ATOM 663 C CA . PRO A 1 83 ? -31.341 -0.614 3.376 1.00 60.28 83 PRO A CA 1
ATOM 664 C C . PRO A 1 83 ? -32.830 -0.904 3.543 1.00 60.28 83 PRO A C 1
ATOM 666 O O . PRO A 1 83 ? -33.334 -1.848 2.925 1.00 60.28 83 PRO A O 1
ATOM 669 N N . ASP A 1 84 ? -33.525 -0.136 4.387 1.00 61.72 84 ASP A N 1
ATOM 670 C CA . ASP A 1 84 ? -34.986 -0.198 4.435 1.00 61.72 84 ASP A CA 1
ATOM 671 C C . ASP A 1 84 ? -35.466 -0.076 2.983 1.00 61.72 84 ASP A C 1
ATOM 673 O O . ASP A 1 84 ? -35.093 0.875 2.290 1.00 61.72 84 ASP A O 1
ATOM 677 N N . GLN A 1 85 ? -36.199 -1.076 2.480 1.00 57.44 85 GLN A N 1
ATOM 678 C CA . GLN A 1 85 ? -36.569 -1.181 1.060 1.00 57.44 85 GLN A CA 1
ATOM 679 C C . GLN A 1 85 ? -37.274 0.090 0.554 1.00 57.44 85 GLN A C 1
ATOM 681 O O . GLN A 1 85 ? -37.240 0.397 -0.636 1.00 57.44 85 GLN A O 1
ATOM 686 N N . ARG A 1 86 ? -37.833 0.879 1.479 1.00 56.72 86 ARG A N 1
ATOM 687 C CA . ARG A 1 86 ? -38.398 2.212 1.258 1.00 56.72 86 ARG A CA 1
ATOM 688 C C . ARG A 1 86 ? -37.397 3.235 0.699 1.00 56.72 86 ARG A C 1
ATOM 690 O O . ARG A 1 86 ? -37.783 4.051 -0.129 1.00 56.72 86 ARG A O 1
ATOM 697 N N . ILE A 1 87 ? -36.119 3.175 1.083 1.00 56.97 87 ILE A N 1
ATOM 698 C CA . ILE A 1 87 ? -35.071 4.081 0.575 1.00 56.97 87 ILE A CA 1
ATOM 699 C C . ILE A 1 87 ? -34.752 3.759 -0.889 1.00 56.97 87 ILE A C 1
ATOM 701 O O . ILE A 1 87 ? -34.636 4.668 -1.706 1.00 56.97 87 ILE A O 1
ATOM 705 N N . ILE A 1 88 ? -34.675 2.471 -1.239 1.00 52.84 88 ILE A N 1
ATOM 706 C CA . ILE A 1 88 ? -34.379 2.029 -2.609 1.00 52.84 88 ILE A CA 1
ATOM 707 C C . ILE A 1 88 ? -35.514 2.437 -3.558 1.00 52.84 88 ILE A C 1
ATOM 709 O O . ILE A 1 88 ? -35.244 2.989 -4.619 1.00 52.84 88 ILE A O 1
ATOM 713 N N . LEU A 1 89 ? -36.775 2.240 -3.159 1.00 51.66 89 LEU A N 1
ATOM 714 C CA . LEU A 1 89 ? -37.938 2.601 -3.979 1.00 51.66 89 LEU A CA 1
ATOM 715 C C . LEU A 1 89 ? -38.049 4.117 -4.212 1.00 51.66 89 LEU A C 1
ATOM 717 O O . LEU A 1 89 ? -38.257 4.535 -5.346 1.00 51.66 89 LEU A O 1
ATOM 721 N N . SER A 1 90 ? -37.790 4.945 -3.193 1.00 53.78 90 SER A N 1
ATOM 722 C CA . SER A 1 90 ? -37.813 6.412 -3.343 1.00 53.78 90 SER A CA 1
ATOM 723 C C . SER A 1 90 ? -36.785 6.958 -4.349 1.00 53.78 90 SER A C 1
ATOM 725 O O . SER A 1 90 ? -37.010 7.997 -4.968 1.00 53.78 90 SER A O 1
ATOM 727 N N . PHE A 1 91 ? -35.671 6.245 -4.554 1.00 53.38 91 PHE A N 1
ATOM 728 C CA . PHE A 1 91 ? -34.637 6.633 -5.516 1.00 53.38 91 PHE A CA 1
ATOM 729 C C . PHE A 1 91 ? -35.052 6.337 -6.966 1.00 53.38 91 PHE A C 1
ATOM 731 O O . PHE A 1 91 ? -34.673 7.073 -7.871 1.00 53.38 91 PHE A O 1
ATOM 738 N N . PHE A 1 92 ? -35.857 5.291 -7.185 1.00 51.41 92 PHE A N 1
ATOM 739 C CA . PHE A 1 92 ? -36.387 4.929 -8.506 1.00 51.41 92 PHE A CA 1
ATOM 740 C C . PHE A 1 92 ? -37.685 5.660 -8.863 1.00 51.41 92 PHE A C 1
ATOM 742 O O . PHE A 1 92 ? -37.972 5.811 -10.041 1.00 51.41 92 PHE A O 1
ATOM 749 N N . GLU A 1 93 ? -38.446 6.147 -7.880 1.00 52.47 93 GLU A N 1
ATOM 750 C CA . GLU A 1 93 ? -39.626 6.999 -8.115 1.00 52.47 93 GLU A CA 1
ATOM 751 C C . GLU A 1 93 ? -39.269 8.464 -8.436 1.00 52.47 93 GLU A C 1
ATOM 753 O O . GLU A 1 93 ? -40.140 9.245 -8.810 1.00 52.47 93 GLU A O 1
ATOM 758 N N . SER A 1 94 ? -37.994 8.842 -8.291 1.00 52.12 94 SER A N 1
ATOM 759 C CA . SER A 1 94 ? -37.487 10.201 -8.538 1.00 52.12 94 SER A CA 1
ATOM 760 C C . SER A 1 94 ? -36.760 10.362 -9.889 1.00 52.12 94 SER A C 1
ATOM 762 O O . SER A 1 94 ? -36.177 11.420 -10.133 1.00 52.12 94 SER A O 1
ATOM 764 N N . ILE A 1 95 ? -36.768 9.326 -10.742 1.00 45.16 95 ILE A N 1
ATOM 765 C CA . ILE A 1 95 ? -36.249 9.317 -12.127 1.00 45.16 95 ILE A CA 1
ATOM 766 C C . ILE A 1 95 ? -37.427 9.114 -13.079 1.00 45.16 95 ILE A C 1
ATOM 768 O O . ILE A 1 95 ? -37.495 9.860 -14.081 1.00 45.16 95 ILE A O 1
#